Protein AF-A0A939XB80-F1 (afdb_monomer_lite)

pLDDT: mean 90.3, std 9.7, range [56.34, 98.19]

Structure (mmCIF, N/C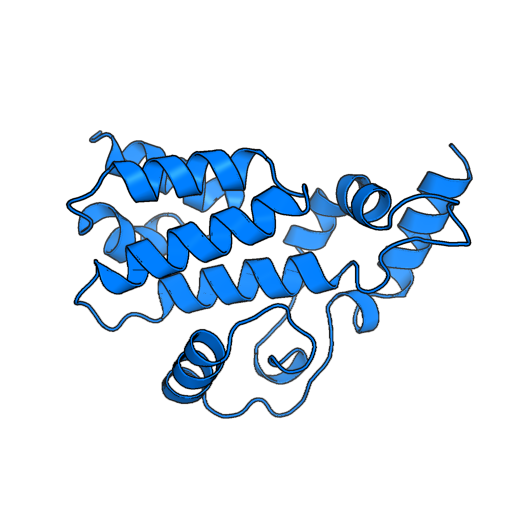A/C/O backbone):
data_AF-A0A939XB80-F1
#
_entry.id   AF-A0A939XB80-F1
#
loop_
_atom_site.group_PDB
_atom_site.id
_atom_site.type_symbol
_atom_site.label_atom_id
_atom_site.label_alt_id
_atom_site.label_comp_id
_atom_site.label_asym_id
_atom_site.label_entity_id
_atom_site.label_seq_id
_atom_site.pdbx_PDB_ins_code
_atom_site.Cartn_x
_atom_site.Cartn_y
_atom_site.Cartn_z
_atom_site.occupancy
_atom_site.B_iso_or_equiv
_atom_site.auth_seq_id
_atom_site.auth_comp_id
_atom_site.auth_asym_id
_atom_site.auth_atom_id
_atom_site.pdbx_PDB_model_num
ATOM 1 N N . MET A 1 1 ? 28.828 7.919 -1.783 1.00 56.34 1 MET A N 1
ATOM 2 C CA . MET A 1 1 ? 27.409 7.574 -2.031 1.00 56.34 1 MET A CA 1
ATOM 3 C C . MET A 1 1 ? 26.843 8.541 -3.059 1.00 56.34 1 MET A C 1
ATOM 5 O O . MET A 1 1 ? 26.936 9.743 -2.843 1.00 56.34 1 MET A O 1
ATOM 9 N N . THR A 1 2 ? 26.287 8.043 -4.164 1.00 66.94 2 THR A N 1
ATOM 10 C CA . THR A 1 2 ? 25.530 8.855 -5.136 1.00 66.94 2 THR A CA 1
ATOM 11 C C . THR A 1 2 ? 24.166 9.259 -4.555 1.00 66.94 2 THR A C 1
ATOM 13 O O . THR A 1 2 ? 23.666 8.605 -3.635 1.00 66.94 2 THR A O 1
ATOM 16 N N . ILE A 1 3 ? 23.527 10.307 -5.090 1.00 65.50 3 ILE A N 1
ATOM 17 C CA . ILE A 1 3 ? 22.166 10.725 -4.685 1.00 65.50 3 ILE A CA 1
ATOM 18 C C . ILE A 1 3 ? 21.183 9.541 -4.748 1.00 65.50 3 ILE A C 1
ATOM 20 O O . ILE A 1 3 ? 20.387 9.346 -3.827 1.00 65.50 3 ILE A O 1
ATOM 24 N N . ASN A 1 4 ? 21.313 8.693 -5.771 1.00 70.56 4 ASN A N 1
ATOM 25 C CA . ASN A 1 4 ? 20.482 7.505 -5.950 1.00 70.56 4 ASN A CA 1
ATOM 26 C C . ASN A 1 4 ? 20.690 6.475 -4.834 1.00 70.56 4 ASN A C 1
ATOM 28 O O . ASN A 1 4 ? 19.706 6.023 -4.259 1.00 70.56 4 ASN A O 1
ATOM 32 N N . SER A 1 5 ? 21.934 6.188 -4.430 1.00 73.25 5 SER A N 1
ATOM 33 C CA . SER A 1 5 ? 22.204 5.253 -3.321 1.00 73.25 5 SER A CA 1
ATOM 34 C C . SER A 1 5 ? 21.619 5.726 -1.979 1.00 73.25 5 SER A C 1
ATOM 36 O O . SER A 1 5 ? 21.034 4.941 -1.230 1.00 73.25 5 SER A O 1
ATOM 38 N N . LYS A 1 6 ? 21.692 7.034 -1.685 1.00 80.88 6 LYS A N 1
ATOM 39 C CA . LYS A 1 6 ? 21.092 7.613 -0.471 1.00 80.88 6 LYS A CA 1
ATOM 40 C C . LYS A 1 6 ? 19.567 7.526 -0.509 1.00 80.88 6 LYS A C 1
ATOM 42 O O . LYS A 1 6 ? 18.949 7.154 0.488 1.00 80.88 6 LYS A O 1
ATOM 47 N N . ASN A 1 7 ? 18.958 7.865 -1.645 1.00 81.81 7 ASN A N 1
ATOM 48 C CA . ASN A 1 7 ? 17.510 7.783 -1.803 1.00 81.81 7 ASN A CA 1
ATOM 49 C C . ASN A 1 7 ? 17.019 6.331 -1.721 1.00 81.81 7 ASN A C 1
ATOM 51 O O . ASN A 1 7 ? 16.047 6.072 -1.019 1.00 81.81 7 ASN A O 1
ATOM 55 N N . ALA A 1 8 ? 17.716 5.388 -2.356 1.00 81.50 8 ALA A N 1
ATOM 56 C CA . ALA A 1 8 ? 17.399 3.964 -2.331 1.00 81.50 8 ALA A CA 1
ATOM 57 C C . ALA A 1 8 ? 17.427 3.389 -0.907 1.00 81.50 8 ALA A C 1
ATOM 59 O O . ALA A 1 8 ? 16.494 2.699 -0.506 1.00 81.50 8 ALA A O 1
ATOM 60 N N . SER A 1 9 ? 18.426 3.758 -0.096 1.00 84.38 9 SER A N 1
ATOM 61 C CA . SER A 1 9 ? 18.491 3.373 1.322 1.00 84.38 9 SER A CA 1
ATOM 62 C C . SER A 1 9 ? 17.289 3.889 2.125 1.00 84.38 9 SER A C 1
ATOM 64 O O . SER A 1 9 ? 16.709 3.165 2.935 1.00 84.38 9 SER A O 1
ATOM 66 N N . GLN A 1 10 ? 16.851 5.125 1.870 1.00 86.94 10 GLN A N 1
ATOM 67 C CA . GLN A 1 10 ? 15.667 5.674 2.534 1.00 86.94 10 GLN A CA 1
ATOM 68 C C . GLN A 1 10 ? 14.368 5.021 2.048 1.00 86.94 10 GLN A C 1
ATOM 70 O O . GLN A 1 10 ? 13.493 4.744 2.863 1.00 86.94 10 GLN A O 1
ATOM 75 N N . ILE A 1 11 ? 14.246 4.743 0.748 1.00 88.75 11 ILE A N 1
ATOM 76 C CA . ILE A 1 11 ? 13.093 4.041 0.168 1.00 88.75 11 ILE A CA 1
ATOM 77 C C . ILE A 1 11 ? 12.972 2.633 0.763 1.00 88.75 11 ILE A C 1
ATOM 79 O O . ILE A 1 11 ? 11.886 2.273 1.215 1.00 88.75 11 ILE A O 1
ATOM 83 N N . ALA A 1 12 ? 14.084 1.894 0.853 1.00 87.31 12 ALA A N 1
ATOM 84 C CA . ALA A 1 12 ? 14.163 0.585 1.506 1.00 87.31 12 ALA A CA 1
ATOM 85 C C . ALA A 1 12 ? 13.615 0.642 2.937 1.00 87.31 12 ALA A C 1
ATOM 87 O O . ALA A 1 12 ? 12.720 -0.115 3.306 1.00 87.31 12 ALA A O 1
ATOM 88 N N . LYS A 1 13 ? 14.059 1.640 3.712 1.00 89.06 13 LYS A N 1
ATOM 89 C CA . LYS A 1 13 ? 13.583 1.872 5.080 1.00 89.06 13 LYS A CA 1
ATOM 90 C C . LYS A 1 13 ? 12.084 2.185 5.157 1.00 89.06 13 LYS A C 1
ATOM 92 O O . LYS A 1 13 ? 11.414 1.726 6.079 1.00 89.06 13 LYS A O 1
ATOM 97 N N . TYR A 1 14 ? 11.547 3.001 4.249 1.00 90.00 14 TYR A N 1
ATOM 98 C CA . TYR A 1 14 ? 10.122 3.353 4.277 1.00 90.00 14 TYR A CA 1
ATOM 99 C C . TYR A 1 14 ? 9.226 2.175 3.906 1.00 90.00 14 TYR A C 1
ATOM 101 O O . TYR A 1 14 ? 8.174 1.995 4.520 1.00 90.00 14 TYR A O 1
ATOM 109 N N . LEU A 1 15 ? 9.653 1.386 2.921 1.00 88.25 15 LEU A N 1
ATOM 110 C CA . LEU A 1 15 ? 8.909 0.235 2.430 1.00 88.25 15 LEU A CA 1
ATOM 111 C C . LEU A 1 15 ? 9.158 -1.036 3.233 1.00 88.25 15 LEU A C 1
ATOM 113 O O . LEU A 1 15 ? 8.462 -2.008 2.979 1.00 88.25 15 LEU A O 1
ATOM 117 N N . ASP A 1 16 ? 10.087 -1.039 4.189 1.00 85.69 16 ASP A N 1
ATOM 118 C CA . ASP A 1 16 ? 10.479 -2.238 4.935 1.00 85.69 16 ASP A CA 1
ATOM 119 C C . ASP A 1 16 ? 10.857 -3.378 3.972 1.00 85.69 16 ASP A C 1
ATOM 121 O O . ASP A 1 16 ? 10.198 -4.415 3.893 1.00 85.69 16 ASP A O 1
ATOM 125 N N . ILE A 1 17 ? 11.833 -3.084 3.109 1.00 83.06 17 ILE A N 1
ATOM 126 C CA . ILE A 1 17 ? 12.418 -3.995 2.117 1.00 83.06 17 ILE A CA 1
ATOM 127 C C . ILE A 1 17 ? 13.935 -3.938 2.296 1.00 83.06 17 ILE A C 1
ATOM 129 O O . ILE A 1 17 ? 14.480 -2.869 2.589 1.00 83.06 17 ILE A O 1
ATOM 133 N N . GLU A 1 18 ? 14.631 -5.059 2.115 1.00 81.44 18 GLU A N 1
ATOM 134 C CA . GLU A 1 18 ? 16.090 -5.070 2.170 1.00 81.44 18 GLU A CA 1
ATOM 135 C C . GLU A 1 18 ? 16.696 -4.204 1.057 1.00 81.44 18 GLU A C 1
ATOM 137 O O . GLU A 1 18 ? 16.288 -4.245 -0.103 1.00 81.44 18 GLU A O 1
ATOM 142 N N . TYR A 1 19 ? 17.711 -3.406 1.395 1.00 75.88 19 TYR A N 1
ATOM 143 C CA . TYR A 1 19 ? 18.361 -2.513 0.429 1.00 75.88 19 TYR A CA 1
ATOM 144 C C . TYR A 1 19 ? 18.943 -3.266 -0.781 1.00 75.88 19 TYR A C 1
ATOM 146 O O . TYR A 1 19 ? 18.892 -2.776 -1.911 1.00 75.88 19 TYR A O 1
ATOM 154 N N . THR A 1 20 ? 19.463 -4.469 -0.551 1.00 76.88 20 THR A N 1
ATOM 155 C CA . THR A 1 20 ? 20.008 -5.384 -1.564 1.00 76.88 20 THR A CA 1
ATOM 156 C C . THR A 1 20 ? 18.979 -5.739 -2.635 1.00 76.88 20 THR A C 1
ATOM 158 O O . THR A 1 20 ? 19.316 -5.735 -3.817 1.00 76.88 20 THR A O 1
ATOM 161 N N . GLU A 1 21 ? 17.712 -5.936 -2.262 1.00 76.06 21 GLU A N 1
ATOM 162 C CA . GLU A 1 21 ? 16.620 -6.185 -3.213 1.00 76.06 21 GLU A CA 1
ATOM 163 C C . GLU A 1 21 ? 16.309 -4.963 -4.084 1.00 76.06 21 GLU A C 1
ATOM 165 O O . GLU A 1 21 ? 15.832 -5.103 -5.206 1.00 76.06 21 GLU A O 1
ATOM 170 N N . LEU A 1 22 ? 16.590 -3.752 -3.594 1.00 75.81 22 LEU A N 1
ATOM 171 C CA . LEU A 1 22 ? 16.272 -2.502 -4.293 1.00 75.81 22 LEU A CA 1
ATOM 172 C C . LEU A 1 22 ? 17.416 -1.967 -5.147 1.00 75.81 22 LEU A C 1
ATOM 174 O O . LEU A 1 22 ? 17.212 -1.114 -6.013 1.00 75.81 22 LEU A O 1
ATOM 178 N N . THR A 1 23 ? 18.616 -2.479 -4.903 1.00 73.00 23 THR A N 1
ATOM 179 C CA . THR A 1 23 ? 19.848 -2.086 -5.584 1.00 73.00 23 THR A CA 1
ATOM 180 C C . THR A 1 23 ? 19.714 -2.192 -7.117 1.00 73.00 23 THR A C 1
ATOM 182 O O . THR A 1 23 ? 19.993 -1.199 -7.794 1.00 73.00 23 THR A O 1
ATOM 185 N N . PRO A 1 24 ? 19.168 -3.288 -7.698 1.00 73.69 24 PRO A N 1
ATOM 186 C CA . PRO A 1 24 ? 19.001 -3.411 -9.149 1.00 73.69 24 PRO A CA 1
ATOM 187 C C . PRO A 1 24 ? 18.049 -2.381 -9.761 1.00 73.69 24 PRO A C 1
ATOM 189 O O . PRO A 1 24 ? 18.176 -2.076 -10.943 1.00 73.69 24 PRO A O 1
ATOM 192 N N . VAL A 1 25 ? 17.098 -1.863 -8.979 1.00 75.94 25 VAL A N 1
ATOM 193 C CA . VAL A 1 25 ? 16.157 -0.838 -9.436 1.00 75.94 25 VAL A CA 1
ATOM 194 C C . VAL A 1 25 ? 16.856 0.511 -9.440 1.00 75.94 25 VAL A C 1
ATOM 196 O O . VAL A 1 25 ? 17.027 1.102 -10.494 1.00 75.94 25 VAL A O 1
ATOM 199 N N . PHE A 1 26 ? 17.322 0.994 -8.289 1.00 74.50 26 PHE A N 1
ATOM 200 C CA . PHE A 1 26 ? 17.705 2.404 -8.151 1.00 74.50 26 PHE A CA 1
ATOM 201 C C . PHE A 1 26 ? 19.122 2.750 -8.611 1.00 74.50 26 PHE A C 1
ATOM 203 O O . PHE A 1 26 ? 19.395 3.921 -8.881 1.00 74.50 26 PHE A O 1
ATOM 210 N N . GLU A 1 27 ? 20.026 1.777 -8.730 1.00 71.75 27 GLU A N 1
ATOM 211 C CA . GLU A 1 27 ? 21.355 2.031 -9.302 1.00 71.75 27 GLU A CA 1
ATOM 212 C C . GLU A 1 27 ? 21.312 2.215 -10.822 1.00 71.75 27 GLU A C 1
ATOM 214 O O . GLU A 1 27 ? 22.207 2.838 -11.389 1.00 71.75 27 GLU A O 1
ATOM 219 N N . ARG A 1 28 ? 20.252 1.723 -11.474 1.00 67.62 28 ARG A N 1
ATOM 220 C CA . ARG A 1 28 ? 20.095 1.743 -12.933 1.00 67.62 28 ARG A CA 1
ATOM 221 C C . ARG A 1 28 ? 19.269 2.919 -13.449 1.00 67.62 28 ARG A C 1
ATOM 223 O O . ARG A 1 28 ? 19.177 3.092 -14.658 1.00 67.62 28 ARG A O 1
ATOM 230 N N . ILE A 1 29 ? 18.677 3.731 -12.566 1.00 66.62 29 ILE A N 1
ATOM 231 C CA . ILE A 1 29 ? 17.797 4.834 -12.976 1.00 66.62 29 ILE A CA 1
ATOM 232 C C . ILE A 1 29 ? 18.643 6.073 -13.298 1.00 66.62 29 ILE A C 1
ATOM 234 O O . ILE A 1 29 ? 19.261 6.644 -12.391 1.00 66.62 29 ILE A O 1
ATOM 238 N N . PRO A 1 30 ? 18.627 6.556 -14.552 1.00 58.06 30 PRO A N 1
ATOM 239 C CA . PRO A 1 30 ? 19.337 7.776 -14.929 1.00 58.06 30 PRO A CA 1
ATOM 240 C C . PRO A 1 30 ? 18.680 9.036 -14.337 1.00 58.06 30 PRO A C 1
ATOM 242 O O . PRO A 1 30 ? 19.337 10.058 -14.156 1.00 58.06 30 PRO A O 1
ATOM 245 N N . ASN A 1 31 ? 17.388 8.964 -13.999 1.00 67.19 31 ASN A N 1
ATOM 246 C CA . ASN A 1 31 ? 16.582 10.078 -13.515 1.00 67.19 31 ASN A CA 1
ATOM 247 C C . ASN A 1 31 ? 16.452 10.122 -11.975 1.00 67.19 31 ASN A C 1
ATOM 249 O O . ASN A 1 31 ? 15.613 9.456 -11.357 1.00 67.19 31 ASN A O 1
ATOM 253 N N . ALA A 1 32 ? 17.252 10.980 -11.339 1.00 73.94 32 ALA A N 1
ATOM 254 C CA . ALA A 1 32 ? 17.185 11.218 -9.897 1.00 73.94 32 ALA A CA 1
ATOM 255 C C . ALA A 1 32 ? 15.867 11.884 -9.436 1.00 73.94 32 ALA A C 1
ATOM 257 O O . ALA A 1 32 ? 15.544 11.818 -8.244 1.00 73.94 32 ALA A O 1
ATOM 258 N N . ASP A 1 33 ? 15.091 12.502 -10.338 1.00 85.31 33 ASP A N 1
ATOM 259 C CA . ASP A 1 33 ? 13.872 13.243 -9.988 1.00 85.31 33 ASP A CA 1
ATOM 260 C C . ASP A 1 33 ? 12.737 12.311 -9.550 1.00 85.31 33 ASP A C 1
ATOM 262 O O . ASP A 1 33 ? 12.218 12.453 -8.442 1.00 85.31 33 ASP A O 1
ATOM 266 N N . ASN A 1 34 ? 12.413 11.274 -10.334 1.00 87.62 34 ASN A N 1
ATOM 267 C CA . ASN A 1 34 ? 11.360 10.317 -9.963 1.00 87.62 34 ASN A CA 1
ATOM 268 C C . ASN A 1 34 ? 11.701 9.553 -8.675 1.00 87.62 34 ASN A C 1
ATOM 270 O O . ASN A 1 34 ? 10.827 9.323 -7.837 1.00 87.62 34 ASN A O 1
ATOM 274 N N . THR A 1 35 ? 12.979 9.221 -8.475 1.00 88.44 35 THR A N 1
ATOM 275 C CA . THR A 1 35 ? 13.471 8.602 -7.236 1.00 88.44 35 THR A CA 1
ATOM 276 C C . THR A 1 35 ? 13.318 9.552 -6.041 1.00 88.44 35 THR A C 1
ATOM 278 O O . THR A 1 35 ? 12.884 9.150 -4.959 1.00 88.44 35 THR A O 1
ATOM 281 N N . THR A 1 36 ? 13.611 10.841 -6.231 1.00 89.69 36 THR A N 1
ATOM 282 C CA . THR A 1 36 ? 13.423 11.873 -5.201 1.00 89.69 36 THR A CA 1
ATOM 283 C C . THR A 1 36 ? 11.942 12.105 -4.900 1.00 89.69 36 THR A C 1
ATOM 285 O O . THR A 1 36 ? 11.566 12.207 -3.728 1.00 89.69 36 THR A O 1
ATOM 288 N N . ARG A 1 37 ? 11.087 12.120 -5.928 1.00 91.81 37 ARG A N 1
ATOM 289 C CA . ARG A 1 37 ? 9.629 12.202 -5.799 1.00 91.81 37 ARG A CA 1
ATOM 290 C C . ARG A 1 37 ? 9.079 11.020 -5.011 1.00 91.81 37 ARG A C 1
ATOM 292 O O . ARG A 1 37 ? 8.315 11.235 -4.073 1.00 91.81 37 ARG A O 1
ATOM 299 N N . LEU A 1 38 ? 9.503 9.797 -5.336 1.00 94.06 38 LEU A N 1
ATOM 300 C CA . LEU A 1 38 ? 9.106 8.597 -4.603 1.00 94.06 38 LEU A CA 1
ATOM 301 C C . LEU A 1 38 ? 9.493 8.705 -3.126 1.00 94.06 38 LEU A C 1
ATOM 303 O O . LEU A 1 38 ? 8.643 8.533 -2.257 1.00 94.06 38 LEU A O 1
ATOM 307 N N . ARG A 1 39 ? 10.750 9.051 -2.835 1.00 93.62 39 ARG A N 1
ATOM 308 C CA . ARG A 1 39 ? 11.242 9.230 -1.463 1.00 93.62 39 ARG A CA 1
ATOM 309 C C . ARG A 1 39 ? 10.425 10.266 -0.684 1.00 93.62 39 ARG A C 1
ATOM 311 O O . ARG A 1 39 ? 10.090 10.032 0.474 1.00 93.62 39 ARG A O 1
ATOM 318 N N . ASN A 1 40 ? 10.123 11.410 -1.299 1.00 94.38 40 ASN A N 1
ATOM 319 C CA . ASN A 1 40 ? 9.322 12.461 -0.672 1.00 94.38 40 ASN A CA 1
ATOM 320 C C . ASN A 1 40 ? 7.892 11.998 -0.382 1.00 94.38 40 ASN A C 1
ATOM 322 O O . ASN A 1 40 ? 7.406 12.239 0.717 1.00 94.38 40 ASN A O 1
ATOM 326 N N . ALA A 1 41 ? 7.252 11.300 -1.323 1.00 96.56 41 ALA A N 1
ATOM 327 C CA . ALA A 1 41 ? 5.922 10.741 -1.110 1.00 96.56 41 ALA A CA 1
ATOM 328 C C . ALA A 1 41 ? 5.931 9.698 0.021 1.00 96.56 41 ALA A C 1
ATOM 330 O O . ALA A 1 41 ? 5.142 9.800 0.955 1.00 96.56 41 ALA A O 1
ATOM 331 N N . LEU A 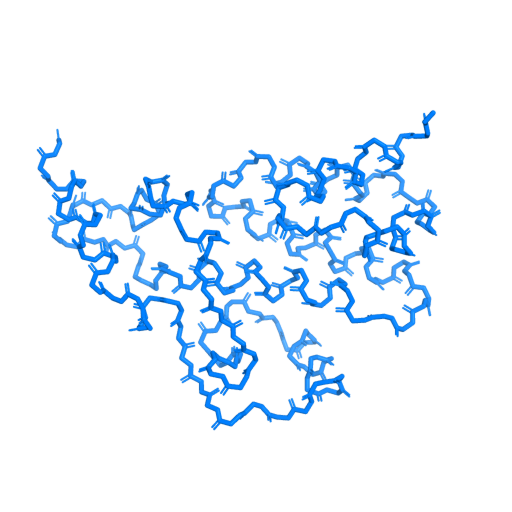1 42 ? 6.891 8.765 0.016 1.00 96.56 42 LEU A N 1
ATOM 332 C CA . LEU A 1 42 ? 7.005 7.721 1.042 1.00 96.56 42 LEU A CA 1
ATOM 333 C C . LEU A 1 42 ? 7.241 8.279 2.451 1.00 96.56 42 LEU A C 1
ATOM 335 O O . LEU A 1 42 ? 6.732 7.723 3.422 1.00 96.56 42 LEU A O 1
ATOM 339 N N . LYS A 1 43 ? 7.975 9.393 2.573 1.00 95.94 43 LYS A N 1
ATOM 340 C CA . LYS A 1 43 ? 8.181 10.086 3.853 1.00 95.94 43 LYS A CA 1
ATOM 341 C C . LYS A 1 43 ? 6.865 10.553 4.486 1.00 95.94 43 LYS A C 1
ATOM 343 O O . LYS A 1 43 ? 6.794 10.643 5.708 1.00 95.94 43 LYS A O 1
ATOM 348 N N . SER A 1 44 ? 5.861 10.847 3.667 1.00 96.69 44 SER A N 1
ATOM 349 C CA . SER A 1 44 ? 4.554 11.347 4.092 1.00 96.69 44 SER A CA 1
ATOM 350 C C . SER A 1 44 ? 3.519 10.237 4.294 1.00 96.69 44 SER A C 1
ATOM 352 O O . SER A 1 44 ? 2.346 10.530 4.515 1.00 96.69 44 SER A O 1
ATOM 354 N N . LEU A 1 45 ? 3.906 8.960 4.203 1.00 96.56 45 LEU A N 1
ATOM 355 C CA . LEU A 1 45 ? 3.002 7.872 4.566 1.00 96.56 45 LEU A CA 1
ATOM 356 C C . LEU A 1 45 ? 2.642 7.948 6.061 1.00 96.56 45 LEU A C 1
ATOM 358 O O . LEU A 1 45 ? 3.521 8.237 6.877 1.00 96.56 45 LEU A O 1
ATOM 362 N N . PRO A 1 46 ? 1.382 7.652 6.431 1.00 95.44 46 PRO A N 1
ATOM 363 C CA . PRO A 1 46 ? 0.344 7.018 5.607 1.00 95.44 46 PRO A CA 1
ATOM 364 C C . PRO A 1 46 ? -0.721 7.975 5.037 1.00 95.44 46 PRO A C 1
ATOM 366 O O . PRO A 1 46 ? -1.878 7.582 4.894 1.00 95.44 46 PRO A O 1
ATOM 369 N N . LEU A 1 47 ? -0.382 9.222 4.694 1.00 94.94 47 LEU A N 1
ATOM 370 C CA . LEU A 1 47 ? -1.372 10.136 4.108 1.00 94.94 47 LEU A CA 1
ATOM 371 C C . LEU A 1 47 ? -1.963 9.576 2.790 1.00 94.94 47 LEU A C 1
ATOM 373 O O . LEU A 1 47 ? -1.218 9.014 1.980 1.00 94.94 47 LEU A O 1
ATOM 377 N N . PRO A 1 48 ? -3.266 9.778 2.499 1.00 94.12 48 PRO A N 1
ATOM 378 C CA . PRO A 1 48 ? -3.901 9.242 1.287 1.00 94.12 48 PRO A CA 1
ATOM 379 C C . PRO A 1 48 ? -3.189 9.658 -0.010 1.00 94.12 48 PRO A C 1
ATOM 381 O O . PRO A 1 48 ? -2.943 8.844 -0.905 1.00 94.12 48 PRO A O 1
ATOM 384 N N . ALA A 1 49 ? -2.808 10.936 -0.098 1.00 95.44 49 ALA A N 1
ATOM 385 C CA . ALA A 1 49 ? -2.086 11.477 -1.245 1.00 95.44 49 ALA A CA 1
ATOM 386 C C . ALA A 1 49 ? -0.701 10.829 -1.407 1.00 95.44 49 ALA A C 1
ATOM 388 O O . ALA A 1 49 ? -0.293 10.541 -2.530 1.00 95.44 49 ALA A O 1
ATOM 389 N N . ALA A 1 50 ? -0.020 10.513 -0.298 1.00 96.69 50 ALA A N 1
ATOM 390 C CA . ALA A 1 50 ? 1.289 9.869 -0.315 1.00 96.69 50 ALA A CA 1
ATOM 391 C C . ALA A 1 50 ? 1.234 8.478 -0.966 1.00 96.69 50 ALA A C 1
ATOM 393 O O . ALA A 1 50 ? 2.066 8.181 -1.819 1.00 96.69 50 ALA A O 1
ATOM 394 N N . PHE A 1 51 ? 0.218 7.658 -0.664 1.00 97.00 51 PHE A N 1
ATOM 395 C CA . PHE A 1 51 ? 0.024 6.368 -1.344 1.00 97.00 51 PHE A CA 1
ATOM 396 C C . PHE A 1 51 ? -0.140 6.528 -2.859 1.00 97.00 51 PHE A C 1
ATOM 398 O O . PHE A 1 51 ? 0.470 5.793 -3.643 1.00 97.00 51 PHE A O 1
ATOM 405 N N . SER A 1 52 ? -0.963 7.491 -3.276 1.00 95.88 52 SER A N 1
ATOM 406 C CA . SER A 1 52 ? -1.226 7.755 -4.693 1.00 95.88 52 SER A CA 1
ATOM 407 C C . SER A 1 52 ? 0.032 8.236 -5.418 1.00 95.88 52 SER A C 1
ATOM 409 O O . SER A 1 52 ? 0.401 7.670 -6.451 1.00 95.88 52 SER A O 1
ATOM 411 N N . ASP A 1 53 ? 0.739 9.213 -4.850 1.00 97.31 53 ASP A N 1
ATOM 412 C CA . ASP A 1 53 ? 1.965 9.764 -5.425 1.00 97.31 53 ASP A CA 1
ATOM 413 C C . ASP A 1 53 ? 3.110 8.751 -5.468 1.00 97.31 53 ASP A C 1
ATOM 415 O O . ASP A 1 53 ? 3.821 8.683 -6.474 1.00 97.31 53 ASP A O 1
ATOM 419 N N . SER A 1 54 ? 3.269 7.919 -4.434 1.00 97.25 54 SER A N 1
ATOM 420 C CA . SER A 1 54 ? 4.267 6.848 -4.431 1.00 97.25 54 SER A CA 1
ATOM 421 C C . SER A 1 54 ? 4.009 5.845 -5.556 1.00 97.25 54 SER A C 1
ATOM 423 O O . SER A 1 54 ? 4.930 5.530 -6.310 1.00 97.25 54 SER A O 1
ATOM 425 N N . LYS A 1 55 ? 2.758 5.398 -5.746 1.00 97.12 55 LYS A N 1
ATOM 426 C CA . LYS A 1 55 ? 2.397 4.501 -6.860 1.00 97.12 55 LYS A CA 1
ATOM 427 C C . LYS A 1 55 ? 2.629 5.162 -8.222 1.00 97.12 55 LYS A C 1
ATOM 429 O O . LYS A 1 55 ? 3.113 4.511 -9.143 1.00 97.12 55 LYS A O 1
ATOM 434 N N . ILE A 1 56 ? 2.327 6.454 -8.373 1.00 95.81 56 ILE A N 1
ATOM 435 C CA . ILE A 1 56 ? 2.598 7.201 -9.614 1.00 95.81 56 ILE A CA 1
ATOM 436 C C . ILE A 1 56 ? 4.103 7.278 -9.899 1.00 95.81 56 ILE A C 1
ATOM 438 O O . ILE A 1 56 ? 4.516 7.016 -11.029 1.00 95.81 56 ILE A O 1
ATOM 442 N N . ALA A 1 57 ? 4.921 7.612 -8.898 1.00 94.56 57 ALA A N 1
ATOM 443 C CA . ALA A 1 57 ? 6.371 7.689 -9.052 1.00 94.56 57 ALA A CA 1
ATOM 444 C C . ALA A 1 57 ? 6.971 6.321 -9.414 1.00 94.56 57 ALA A C 1
ATOM 446 O O . ALA A 1 57 ? 7.761 6.236 -10.350 1.00 94.56 57 ALA A O 1
ATOM 447 N N . LEU A 1 58 ? 6.521 5.242 -8.765 1.00 93.50 58 LEU A N 1
ATOM 448 C CA . LEU A 1 58 ? 6.950 3.875 -9.084 1.00 93.50 58 LEU A CA 1
ATOM 449 C C . LEU A 1 58 ? 6.601 3.464 -10.513 1.00 93.50 58 LEU A C 1
ATOM 451 O O . LEU A 1 58 ? 7.425 2.865 -11.193 1.00 93.50 58 LEU A O 1
ATOM 455 N N . ARG A 1 59 ? 5.417 3.830 -11.015 1.00 93.00 59 ARG A N 1
ATOM 456 C CA . ARG A 1 59 ? 5.051 3.564 -12.415 1.00 93.00 59 ARG A CA 1
ATOM 457 C C . ARG A 1 59 ? 5.954 4.298 -13.402 1.00 93.00 59 ARG A C 1
ATOM 459 O O . ARG A 1 59 ? 6.214 3.765 -14.475 1.00 93.00 59 ARG A O 1
ATOM 466 N N . LYS A 1 60 ? 6.408 5.512 -13.073 1.00 91.94 60 LYS A N 1
ATOM 467 C CA . LYS A 1 60 ? 7.370 6.250 -13.906 1.00 91.94 60 LYS A CA 1
ATOM 468 C C . LYS A 1 60 ? 8.741 5.585 -13.879 1.00 91.94 60 LYS A C 1
ATOM 470 O O . LYS A 1 60 ? 9.268 5.302 -14.943 1.00 91.94 60 LYS A O 1
ATOM 475 N N . ILE A 1 61 ? 9.234 5.243 -12.689 1.00 89.06 61 ILE A N 1
ATOM 476 C CA . ILE A 1 61 ? 10.494 4.509 -12.511 1.00 89.06 61 ILE A CA 1
ATOM 477 C C . ILE A 1 61 ? 10.476 3.203 -13.308 1.00 89.06 61 ILE A C 1
ATOM 479 O O . ILE A 1 61 ? 11.375 2.952 -14.098 1.00 89.06 61 ILE A O 1
ATOM 483 N N . ARG A 1 62 ? 9.402 2.417 -13.190 1.00 88.69 62 ARG A N 1
ATOM 484 C CA . ARG A 1 62 ? 9.247 1.158 -13.925 1.00 88.69 62 ARG A CA 1
ATOM 485 C C . ARG A 1 62 ? 9.247 1.346 -15.446 1.00 88.69 62 ARG A C 1
ATOM 487 O O . ARG A 1 62 ? 9.662 0.448 -16.159 1.00 88.69 62 ARG A O 1
ATOM 494 N N . LYS A 1 63 ? 8.749 2.475 -15.961 1.00 88.00 63 LYS A N 1
ATOM 495 C CA . LYS A 1 63 ? 8.798 2.787 -17.403 1.00 88.00 63 LYS A CA 1
ATOM 496 C C . LYS A 1 63 ? 10.195 3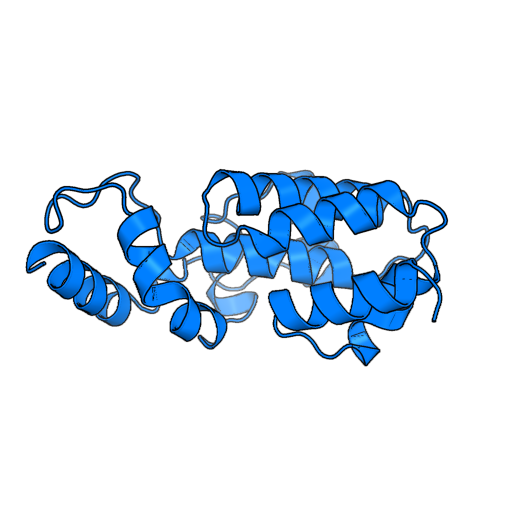.187 -17.876 1.00 88.00 63 LYS A C 1
ATOM 498 O O . LYS A 1 63 ? 10.482 3.027 -19.051 1.00 88.00 63 LYS A O 1
ATOM 503 N N . GLU A 1 64 ? 11.010 3.747 -16.986 1.00 85.00 64 GLU A N 1
ATOM 504 C CA . GLU A 1 64 ? 12.403 4.128 -17.252 1.00 85.00 64 GLU A CA 1
ATOM 505 C C . GLU A 1 64 ? 13.366 2.941 -17.095 1.00 85.00 64 GLU A C 1
ATOM 507 O O . GLU A 1 64 ? 14.523 3.029 -17.496 1.00 85.00 64 GLU A O 1
ATOM 512 N N . ASN A 1 65 ? 12.903 1.844 -16.493 1.00 79.50 65 ASN A N 1
ATOM 513 C CA . ASN A 1 65 ? 13.689 0.646 -16.264 1.00 79.50 65 ASN A CA 1
ATOM 514 C C . ASN A 1 65 ? 13.399 -0.386 -17.365 1.00 79.50 65 ASN A C 1
ATOM 516 O O . ASN A 1 65 ? 12.357 -1.038 -17.360 1.00 79.50 65 ASN A O 1
ATOM 520 N N . ASP A 1 66 ? 14.335 -0.551 -18.302 1.00 67.06 66 ASP A N 1
ATOM 521 C CA . ASP A 1 66 ? 14.226 -1.535 -19.393 1.00 67.06 66 ASP A CA 1
ATOM 522 C C . ASP A 1 66 ? 14.339 -2.987 -18.897 1.00 67.06 66 ASP A C 1
ATOM 524 O O . ASP A 1 66 ? 14.008 -3.937 -19.611 1.00 67.06 66 ASP A O 1
ATOM 528 N N . SER A 1 67 ? 14.805 -3.183 -17.658 1.00 65.75 67 SER A N 1
ATOM 529 C CA . SER A 1 67 ? 14.903 -4.510 -17.063 1.00 65.75 67 SER A CA 1
ATOM 530 C C . SER A 1 67 ? 13.539 -4.979 -16.552 1.00 65.75 67 SER A C 1
ATOM 532 O O . SER A 1 67 ? 12.918 -4.349 -15.699 1.00 65.75 67 SER A O 1
ATOM 534 N N . GLN A 1 68 ? 13.068 -6.114 -17.078 1.00 62.75 68 GLN A N 1
ATOM 535 C CA . GLN A 1 68 ? 11.820 -6.764 -16.668 1.00 62.75 68 GLN A CA 1
ATOM 536 C C . GLN A 1 68 ? 11.942 -7.378 -15.263 1.00 62.75 68 GLN A C 1
ATOM 538 O O . GLN A 1 68 ? 11.949 -8.596 -15.105 1.00 62.75 68 GLN A O 1
ATOM 543 N N . THR A 1 69 ? 12.050 -6.546 -14.228 1.00 74.94 69 THR A N 1
ATOM 544 C CA . THR A 1 69 ? 11.925 -6.996 -12.837 1.00 74.94 69 THR A CA 1
ATOM 545 C C . THR A 1 69 ? 10.516 -6.728 -12.316 1.00 74.94 69 THR A C 1
ATOM 547 O O . THR A 1 69 ? 9.813 -5.831 -12.788 1.00 74.94 69 THR A O 1
ATOM 550 N N . ASP A 1 70 ? 10.081 -7.521 -11.341 1.00 88.75 70 ASP A N 1
ATOM 551 C CA . ASP A 1 70 ? 8.794 -7.339 -10.672 1.00 88.75 70 ASP A CA 1
ATOM 552 C C . ASP A 1 70 ? 8.910 -6.505 -9.386 1.00 88.75 70 ASP A C 1
ATOM 554 O O . ASP A 1 70 ? 7.929 -6.358 -8.660 1.00 88.75 70 ASP A O 1
ATOM 558 N N . ILE A 1 71 ? 10.086 -5.938 -9.093 1.00 89.06 71 ILE A N 1
ATOM 559 C CA . ILE A 1 71 ? 10.368 -5.248 -7.829 1.00 89.06 71 ILE A CA 1
ATOM 560 C C . ILE A 1 71 ? 9.484 -4.006 -7.685 1.00 89.06 71 ILE A C 1
ATOM 562 O O . ILE A 1 71 ? 8.809 -3.839 -6.670 1.00 89.06 71 ILE A O 1
ATOM 566 N N . GLU A 1 72 ? 9.400 -3.155 -8.708 1.00 91.12 72 GLU A N 1
ATOM 567 C CA . GLU A 1 72 ? 8.518 -1.987 -8.681 1.00 91.12 72 GLU A CA 1
ATOM 568 C C . GLU A 1 72 ? 7.043 -2.401 -8.580 1.00 91.12 72 GLU A C 1
ATOM 570 O O . GLU A 1 72 ? 6.264 -1.727 -7.904 1.00 91.12 72 GLU A O 1
ATOM 575 N N . LEU A 1 73 ? 6.651 -3.528 -9.194 1.00 93.56 73 LEU A N 1
ATOM 576 C CA . LEU A 1 73 ? 5.296 -4.078 -9.055 1.00 93.56 73 LEU A CA 1
ATOM 577 C C . LEU A 1 73 ? 5.034 -4.539 -7.621 1.00 93.56 73 LEU A C 1
ATOM 579 O O . LEU A 1 73 ? 3.986 -4.203 -7.073 1.00 93.56 73 LEU A O 1
ATOM 583 N N . LYS A 1 74 ? 5.984 -5.229 -6.980 1.00 94.69 74 LYS A N 1
ATOM 584 C CA . LYS A 1 74 ? 5.907 -5.619 -5.563 1.00 94.69 74 LYS A CA 1
ATOM 585 C C . LYS A 1 74 ? 5.743 -4.399 -4.661 1.00 94.69 74 LYS A C 1
ATOM 587 O O . LYS A 1 74 ? 4.924 -4.429 -3.747 1.00 94.69 74 LYS A O 1
ATOM 592 N N . MET A 1 75 ? 6.449 -3.301 -4.938 1.00 95.06 75 MET A N 1
ATOM 593 C CA . MET A 1 75 ? 6.289 -2.050 -4.187 1.00 95.06 75 MET A CA 1
ATOM 594 C C . MET A 1 75 ? 4.920 -1.400 -4.405 1.00 95.06 75 MET A C 1
ATOM 596 O O . MET A 1 75 ? 4.277 -0.987 -3.441 1.00 95.06 75 MET A O 1
ATOM 600 N N . ILE A 1 76 ? 4.459 -1.313 -5.660 1.00 96.81 76 ILE A N 1
ATOM 601 C CA . ILE A 1 76 ? 3.124 -0.792 -5.995 1.00 96.81 76 ILE A CA 1
ATOM 602 C C . ILE A 1 76 ? 2.050 -1.625 -5.286 1.00 96.81 76 ILE A C 1
ATOM 604 O O . ILE A 1 76 ? 1.125 -1.065 -4.696 1.00 96.81 76 ILE A O 1
ATOM 608 N N . TYR A 1 77 ? 2.203 -2.950 -5.307 1.00 97.75 77 TYR A N 1
ATOM 609 C CA . TYR A 1 77 ? 1.317 -3.889 -4.637 1.00 97.75 77 TYR A CA 1
ATOM 610 C C . TYR A 1 77 ? 1.316 -3.682 -3.123 1.00 97.75 77 TYR A C 1
ATOM 612 O O . TYR A 1 77 ? 0.259 -3.447 -2.551 1.00 97.75 77 TYR A O 1
ATOM 620 N N . LYS A 1 78 ? 2.493 -3.660 -2.483 1.00 97.56 78 LYS A N 1
ATO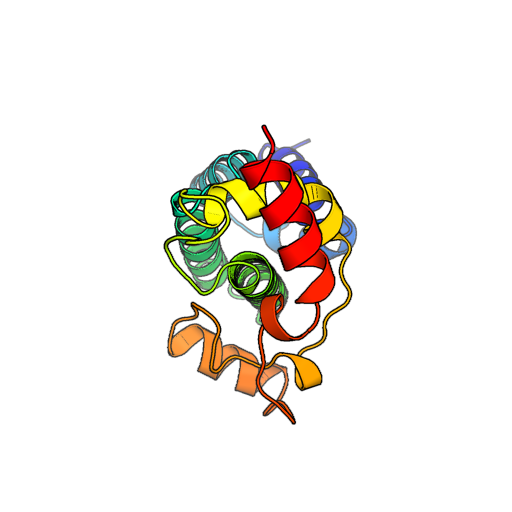M 621 C CA . LYS A 1 78 ? 2.674 -3.401 -1.043 1.00 97.56 78 LYS A CA 1
ATOM 622 C C . LYS A 1 78 ? 1.955 -2.130 -0.594 1.00 97.56 78 LYS A C 1
ATOM 624 O O . LYS A 1 78 ? 1.188 -2.164 0.364 1.00 97.56 78 LYS A O 1
ATOM 629 N N . LEU A 1 79 ? 2.123 -1.031 -1.332 1.00 97.88 79 LEU A N 1
ATOM 630 C CA . LEU A 1 79 ? 1.425 0.229 -1.058 1.00 97.88 79 LEU A CA 1
ATOM 631 C C . LEU A 1 79 ? -0.098 0.089 -1.168 1.00 97.88 79 LEU A C 1
ATOM 633 O O . LEU A 1 79 ? -0.818 0.624 -0.331 1.00 97.88 79 LEU A O 1
ATOM 637 N N . ALA A 1 80 ? -0.596 -0.618 -2.183 1.00 97.75 80 ALA A N 1
ATOM 638 C CA . ALA A 1 80 ? -2.029 -0.831 -2.361 1.00 97.75 80 ALA A CA 1
ATOM 639 C C . ALA A 1 80 ? -2.624 -1.756 -1.284 1.00 97.75 80 ALA A C 1
ATOM 641 O O . ALA A 1 80 ? -3.734 -1.505 -0.819 1.00 97.75 80 ALA A O 1
ATOM 642 N N . VAL A 1 81 ? -1.880 -2.776 -0.846 1.00 98.00 81 VAL A N 1
ATOM 643 C CA . VAL A 1 81 ? -2.272 -3.660 0.259 1.00 98.00 81 VAL A CA 1
ATOM 644 C C . VAL A 1 81 ? -2.341 -2.882 1.571 1.00 98.00 81 VAL A C 1
ATOM 646 O O . VAL A 1 81 ? -3.358 -2.952 2.255 1.00 98.00 81 VAL A O 1
ATOM 649 N N . TRP A 1 82 ? -1.325 -2.086 1.908 1.00 97.75 82 TRP A N 1
ATOM 650 C CA . TRP A 1 82 ? -1.360 -1.239 3.105 1.00 97.75 82 TRP A CA 1
ATOM 651 C C . TRP A 1 82 ? -2.506 -0.227 3.078 1.00 97.75 82 TRP A C 1
ATOM 653 O O . TRP A 1 82 ? -3.201 -0.070 4.079 1.00 97.75 82 TRP A O 1
ATOM 663 N N . GLU A 1 83 ? -2.748 0.419 1.933 1.00 97.00 83 GLU A N 1
ATOM 664 C CA . GLU A 1 83 ? -3.879 1.340 1.766 1.00 97.00 83 GLU A CA 1
ATOM 665 C C . GLU A 1 83 ? -5.228 0.627 1.973 1.00 97.00 83 GLU A C 1
ATOM 667 O O . GLU A 1 83 ? -6.154 1.209 2.533 1.00 97.00 83 GLU A O 1
ATOM 672 N N . SER A 1 84 ? -5.333 -0.654 1.598 1.00 97.12 84 SER A N 1
ATOM 673 C CA . SER A 1 84 ? -6.554 -1.457 1.772 1.00 97.12 84 SER A CA 1
ATOM 674 C C . SER A 1 84 ? -6.904 -1.789 3.226 1.00 97.12 84 SER A C 1
ATOM 676 O O . SER A 1 84 ? -7.941 -2.399 3.468 1.00 97.12 84 SER A O 1
ATOM 678 N N . PHE A 1 85 ? -6.083 -1.386 4.205 1.00 96.81 85 PHE A N 1
ATOM 679 C CA . PHE A 1 85 ? -6.473 -1.398 5.619 1.00 96.81 85 PHE A CA 1
ATOM 680 C C . PHE A 1 85 ? -7.605 -0.393 5.919 1.00 96.81 85 PHE A C 1
ATOM 682 O O . PHE A 1 85 ? -8.341 -0.563 6.891 1.00 96.81 85 PHE A O 1
ATOM 689 N N . CYS A 1 86 ? -7.784 0.617 5.057 1.00 91.00 86 CYS A N 1
ATOM 690 C CA . CYS A 1 86 ? -8.862 1.604 5.116 1.00 91.00 86 CYS A CA 1
ATOM 691 C C . CYS A 1 86 ? -9.727 1.545 3.854 1.00 91.00 86 CYS A C 1
ATOM 693 O O . CYS A 1 86 ? -9.449 2.232 2.870 1.00 91.00 86 CYS A O 1
ATOM 695 N N . ILE A 1 87 ? -10.784 0.731 3.886 1.00 76.38 87 ILE A N 1
ATOM 696 C CA . ILE A 1 87 ? -11.747 0.640 2.776 1.00 76.38 87 ILE A CA 1
ATOM 697 C C . ILE A 1 87 ? -12.763 1.782 2.845 1.00 76.38 87 ILE A C 1
ATOM 699 O O . ILE A 1 87 ? -13.045 2.421 1.832 1.00 76.38 87 ILE A O 1
ATOM 703 N N . GLU A 1 88 ? -13.296 2.057 4.034 1.00 77.88 88 GLU A N 1
ATOM 704 C CA . GLU A 1 88 ? -14.309 3.093 4.222 1.00 77.88 88 GLU A CA 1
ATOM 705 C C . GLU A 1 88 ? -13.653 4.472 4.345 1.00 77.88 88 GLU A C 1
ATOM 707 O O . GLU A 1 88 ? -12.648 4.607 5.045 1.00 77.88 88 GLU A O 1
ATOM 712 N N . PRO A 1 89 ? -14.180 5.519 3.688 1.00 84.44 89 PRO A N 1
ATOM 713 C CA . PRO A 1 89 ? -13.600 6.856 3.773 1.00 84.44 89 PRO A CA 1
ATOM 714 C C . PRO A 1 89 ? -13.747 7.476 5.170 1.00 84.44 89 PRO A C 1
ATOM 716 O O . PRO A 1 89 ? -12.892 8.265 5.572 1.00 84.44 89 PRO A O 1
ATOM 719 N N . TYR A 1 90 ? -14.786 7.098 5.915 1.00 92.06 90 TYR A N 1
ATOM 720 C CA . TYR A 1 90 ? -15.128 7.632 7.228 1.00 92.06 90 TYR A CA 1
ATOM 721 C C . TYR A 1 90 ? -15.548 6.490 8.153 1.00 92.06 90 TYR A C 1
ATOM 723 O O . TYR A 1 90 ? -16.273 5.603 7.718 1.00 92.06 90 TYR A O 1
ATOM 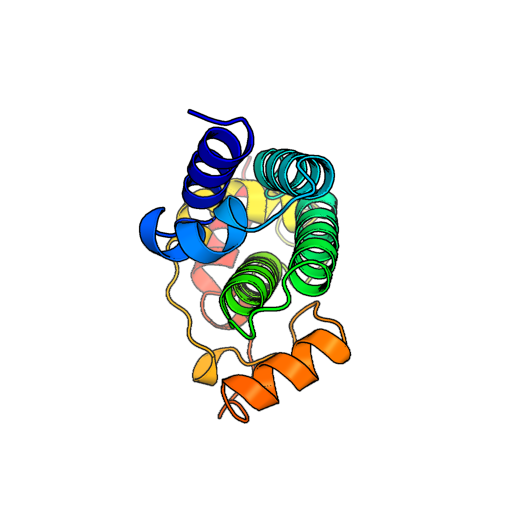731 N N . SER A 1 91 ? -15.077 6.512 9.398 1.00 92.81 91 SER A N 1
ATOM 732 C CA . SER A 1 91 ? -15.485 5.574 10.442 1.00 92.81 91 SER A CA 1
ATOM 733 C C . SER A 1 91 ? -16.594 6.207 11.272 1.00 92.81 91 SER A C 1
ATOM 735 O O . SER A 1 91 ? -16.382 7.239 11.912 1.00 92.81 91 SER A O 1
ATOM 737 N N . GLU A 1 9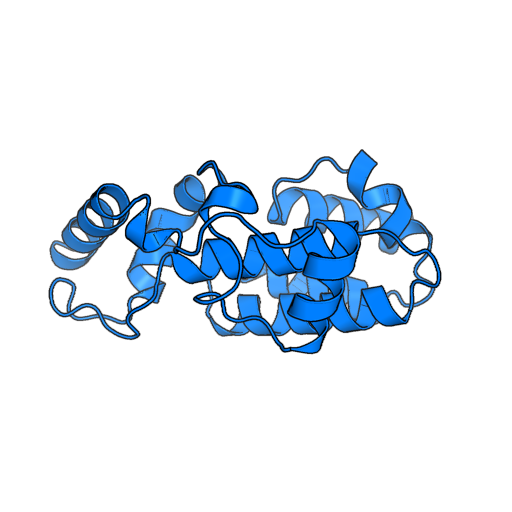2 ? -17.756 5.560 11.306 1.00 92.25 92 GLU A N 1
ATOM 738 C CA . GLU A 1 92 ? -18.875 5.983 12.155 1.00 92.25 92 GLU A CA 1
ATOM 739 C C . GLU A 1 92 ? -18.564 5.796 13.644 1.00 92.25 92 GLU A C 1
ATOM 741 O O . GLU A 1 92 ? -18.952 6.611 14.474 1.00 92.25 92 GLU A O 1
ATOM 746 N N . THR A 1 93 ? -17.808 4.761 14.013 1.00 93.06 93 THR A N 1
ATOM 747 C CA . THR A 1 93 ? -17.434 4.531 15.416 1.00 93.06 93 THR A CA 1
ATOM 748 C C . THR A 1 93 ? -16.490 5.618 15.929 1.00 93.06 93 THR A C 1
ATOM 750 O O . THR A 1 93 ? -16.658 6.107 17.042 1.00 93.06 93 THR A O 1
ATOM 753 N N . ALA A 1 94 ? -15.485 5.993 15.131 1.00 93.62 94 ALA A N 1
ATOM 754 C CA . ALA A 1 94 ? -14.471 6.971 15.518 1.00 93.62 94 ALA A CA 1
ATOM 755 C C . ALA A 1 94 ? -14.808 8.411 15.100 1.00 93.62 94 ALA A C 1
ATOM 757 O O . ALA A 1 94 ? -14.020 9.310 15.387 1.00 93.62 94 ALA A O 1
ATOM 758 N N . GLN A 1 95 ? -15.928 8.623 14.398 1.00 95.12 95 GLN A N 1
ATOM 759 C CA . GLN A 1 95 ? -16.388 9.924 13.897 1.00 95.12 95 GLN A CA 1
ATOM 760 C C . GLN A 1 95 ? -15.277 10.716 13.177 1.00 95.12 95 GLN A C 1
ATOM 762 O O . GLN A 1 95 ? -15.139 11.936 13.313 1.00 95.12 95 GLN A O 1
ATOM 767 N N . CYS A 1 96 ? -14.457 10.024 12.381 1.00 93.50 96 CYS A N 1
ATOM 768 C CA . CYS A 1 96 ? -13.353 10.635 11.645 1.00 93.50 96 CYS A CA 1
ATOM 769 C C . CYS A 1 96 ? -13.026 9.875 10.349 1.00 93.50 96 CYS A C 1
ATOM 771 O O . CYS A 1 96 ? -13.445 8.728 10.171 1.00 93.50 96 CYS A O 1
ATOM 773 N N . PRO A 1 97 ? -12.252 10.478 9.426 1.00 94.12 97 PRO A N 1
ATOM 774 C CA . PRO A 1 97 ? -11.746 9.762 8.263 1.00 94.12 97 PRO A CA 1
ATOM 775 C C . PRO A 1 97 ? -10.943 8.520 8.669 1.00 94.12 97 PRO A C 1
ATOM 777 O O . PRO A 1 97 ? -10.058 8.605 9.520 1.00 94.12 97 PRO A O 1
ATOM 780 N N . SER A 1 98 ? -11.166 7.379 8.009 1.00 92.75 98 SER A N 1
ATOM 781 C CA . SER A 1 98 ? -10.485 6.119 8.366 1.00 92.75 98 SER A CA 1
ATOM 782 C C . SER A 1 98 ? -8.964 6.190 8.275 1.00 92.75 98 SER A C 1
ATOM 784 O O . SER A 1 98 ? -8.263 5.433 8.943 1.00 92.75 98 SER A O 1
ATOM 786 N N . PHE A 1 99 ? -8.423 7.111 7.478 1.00 94.50 99 PHE A N 1
ATOM 787 C CA . PHE A 1 99 ? -6.980 7.331 7.415 1.00 94.50 99 PHE A CA 1
ATOM 788 C C . PHE A 1 99 ? -6.382 7.802 8.746 1.00 94.50 99 PHE A C 1
ATOM 790 O O . PHE A 1 99 ? -5.216 7.513 8.999 1.00 94.50 99 PHE A O 1
ATOM 797 N N . ASN A 1 100 ? -7.166 8.425 9.629 1.00 94.62 100 ASN A N 1
ATOM 798 C CA . ASN A 1 100 ? -6.726 8.759 10.984 1.00 94.62 100 ASN A CA 1
ATOM 799 C C . ASN A 1 100 ? -6.476 7.484 11.812 1.00 94.62 100 ASN A C 1
ATOM 801 O O . ASN A 1 100 ? -5.549 7.426 12.620 1.00 94.62 100 ASN A O 1
ATOM 805 N N . ILE A 1 101 ? -7.267 6.432 11.580 1.00 95.81 101 ILE A N 1
ATOM 806 C CA . ILE A 1 101 ? -7.084 5.114 12.203 1.00 95.81 101 ILE A CA 1
ATOM 807 C C . ILE A 1 101 ? -5.810 4.464 11.657 1.00 95.81 101 ILE A C 1
ATOM 809 O O . ILE A 1 101 ? -4.976 3.996 12.436 1.00 95.81 101 ILE A O 1
ATOM 813 N N . LEU A 1 102 ? -5.607 4.498 10.333 1.00 96.06 102 LEU A N 1
ATOM 814 C CA . LEU A 1 102 ? -4.368 4.011 9.720 1.00 96.06 102 LEU A CA 1
ATOM 815 C C . LEU A 1 102 ? -3.148 4.755 10.241 1.00 96.06 102 LEU A C 1
ATOM 817 O O . LEU A 1 102 ? -2.152 4.107 10.522 1.00 96.06 102 LEU A O 1
ATOM 821 N N . GLU A 1 103 ? -3.213 6.072 10.425 1.00 95.62 103 GLU A N 1
ATOM 822 C CA . GLU A 1 103 ? -2.109 6.861 10.975 1.00 95.62 103 GLU A CA 1
ATOM 823 C C . GLU A 1 103 ? -1.631 6.322 12.328 1.00 95.62 103 GLU A C 1
ATOM 825 O O . GLU A 1 103 ? -0.429 6.146 12.539 1.00 95.62 103 GLU A O 1
ATOM 830 N N . LYS A 1 104 ? -2.564 5.959 13.216 1.00 95.69 104 LYS A N 1
ATOM 831 C CA . LYS A 1 104 ? -2.239 5.337 14.508 1.00 95.69 104 LYS A CA 1
ATOM 832 C C . LYS A 1 104 ? -1.756 3.891 14.363 1.00 95.69 104 LYS A C 1
ATOM 834 O O . LYS A 1 104 ? -0.876 3.467 15.114 1.00 95.69 104 LYS A O 1
ATOM 839 N N . ALA A 1 105 ? -2.317 3.141 13.417 1.00 96.62 105 ALA A N 1
ATOM 840 C CA . ALA A 1 105 ? -2.023 1.724 13.205 1.00 96.62 105 ALA A CA 1
ATOM 841 C C . ALA A 1 105 ? -0.784 1.463 12.334 1.00 96.62 105 ALA A C 1
ATOM 843 O O . ALA A 1 105 ? -0.296 0.335 12.276 1.00 96.62 105 ALA A O 1
ATOM 844 N N . PHE A 1 106 ? -0.250 2.477 11.645 1.00 96.25 106 PHE A N 1
ATOM 845 C CA . PHE A 1 106 ? 0.601 2.252 10.476 1.00 96.25 106 PHE A CA 1
ATOM 846 C C . PHE A 1 106 ? 1.873 1.467 10.780 1.00 96.25 106 PHE A C 1
ATOM 848 O O . PHE A 1 106 ? 2.304 0.641 9.979 1.00 96.25 106 PHE A O 1
ATOM 855 N N . LYS A 1 107 ? 2.468 1.686 11.958 1.00 95.44 107 LYS A N 1
ATOM 856 C CA . LYS A 1 107 ? 3.651 0.934 12.388 1.00 95.44 107 LYS A CA 1
ATOM 857 C C . LYS A 1 107 ? 3.385 -0.575 12.417 1.00 95.44 107 LYS A C 1
ATOM 859 O O . LYS A 1 107 ? 4.241 -1.328 11.973 1.00 95.44 107 LYS A O 1
ATOM 864 N N . GLU A 1 108 ? 2.222 -0.987 12.910 1.00 96.44 108 GLU A N 1
ATOM 865 C CA . GLU A 1 108 ? 1.817 -2.390 12.996 1.00 96.44 108 GLU A CA 1
ATOM 866 C C . GLU A 1 108 ? 1.346 -2.913 11.635 1.00 96.44 108 GLU A C 1
ATOM 868 O O . GLU A 1 108 ? 1.759 -3.994 11.220 1.00 96.44 108 GLU A O 1
ATOM 873 N N . VAL A 1 109 ? 0.609 -2.099 10.870 1.00 96.62 109 VAL A N 1
ATOM 874 C CA . VAL A 1 109 ? 0.170 -2.430 9.501 1.00 96.62 109 VAL A CA 1
ATOM 875 C C . VAL A 1 109 ? 1.341 -2.825 8.601 1.00 96.62 109 VAL A C 1
ATOM 877 O O . VAL A 1 109 ? 1.239 -3.793 7.849 1.00 96.62 109 VAL A O 1
ATOM 880 N N . LYS A 1 110 ? 2.480 -2.130 8.706 1.00 95.62 110 LYS A N 1
ATOM 881 C CA . LYS A 1 110 ? 3.680 -2.458 7.921 1.00 95.62 110 LYS A CA 1
ATOM 882 C C . LYS A 1 110 ? 4.250 -3.850 8.205 1.00 95.62 110 LYS A C 1
ATOM 884 O O . LYS A 1 110 ? 4.922 -4.392 7.336 1.00 95.62 110 LYS A O 1
ATOM 889 N N . THR A 1 111 ? 3.971 -4.410 9.382 1.00 95.19 111 THR A N 1
ATOM 890 C CA . THR A 1 111 ? 4.464 -5.727 9.818 1.00 95.19 111 THR A CA 1
ATOM 891 C C . THR A 1 111 ? 3.483 -6.869 9.552 1.00 95.19 111 THR A C 1
ATOM 893 O O . THR A 1 111 ? 3.824 -8.031 9.765 1.00 95.19 111 THR A O 1
ATOM 896 N N . LEU A 1 112 ? 2.266 -6.563 9.090 1.00 96.06 112 LEU A N 1
ATOM 897 C CA . LEU A 1 112 ? 1.253 -7.577 8.812 1.00 96.06 112 LEU A CA 1
ATOM 898 C C . LEU A 1 112 ? 1.666 -8.441 7.622 1.00 96.06 112 LEU A C 1
ATOM 900 O O . LEU A 1 112 ? 2.091 -7.935 6.583 1.00 96.06 112 LEU A O 1
ATOM 904 N N . SER A 1 113 ? 1.492 -9.754 7.760 1.00 95.69 113 SER A N 1
ATOM 905 C CA . SER A 1 113 ? 1.807 -10.696 6.696 1.00 95.69 113 SER A CA 1
ATOM 906 C C . SER A 1 113 ? 0.708 -10.732 5.637 1.00 95.69 113 SER A C 1
ATOM 908 O O . SER A 1 113 ? -0.493 -10.816 5.908 1.00 95.69 113 SER A O 1
ATOM 910 N N . TYR A 1 114 ? 1.108 -10.720 4.376 1.00 95.75 114 TYR A N 1
ATOM 911 C CA . TYR A 1 114 ? 0.200 -10.877 3.252 1.00 95.75 114 TYR A CA 1
ATOM 912 C C . TYR A 1 114 ? 0.940 -11.516 2.086 1.00 95.75 114 TYR A C 1
ATOM 914 O O . TYR A 1 114 ? 2.165 -11.457 1.995 1.00 95.75 114 TYR A O 1
ATOM 922 N N . ASP A 1 115 ? 0.176 -12.122 1.192 1.00 95.88 115 ASP A N 1
ATOM 923 C CA . ASP A 1 115 ? 0.686 -12.747 -0.015 1.00 95.88 115 ASP A CA 1
ATOM 924 C C . ASP A 1 115 ? -0.305 -12.525 -1.160 1.00 95.88 115 ASP A C 1
ATOM 926 O O . ASP A 1 115 ? -1.487 -12.235 -0.943 1.00 95.88 115 ASP A O 1
ATOM 930 N N . TRP A 1 116 ? 0.197 -12.654 -2.387 1.00 97.19 116 TRP A N 1
ATOM 931 C CA . TRP A 1 116 ? -0.590 -12.453 -3.601 1.00 97.19 116 TRP A CA 1
ATOM 932 C C . TRP A 1 116 ? -1.824 -13.358 -3.659 1.00 97.19 116 TRP A C 1
ATOM 934 O O . TRP A 1 116 ? -2.896 -12.898 -4.039 1.00 97.19 116 TRP A O 1
ATOM 944 N N . ASN A 1 117 ? -1.705 -14.619 -3.236 1.00 97.50 117 ASN A N 1
ATOM 945 C CA . ASN A 1 117 ? -2.779 -15.599 -3.356 1.00 97.50 117 ASN A CA 1
ATOM 946 C C . ASN A 1 117 ? -3.907 -15.386 -2.343 1.00 97.50 117 ASN A C 1
ATOM 948 O O . ASN A 1 117 ? -5.024 -15.829 -2.619 1.00 97.50 117 ASN A O 1
ATOM 952 N N . SER A 1 118 ? -3.641 -14.725 -1.209 1.00 95.62 118 SER A N 1
ATOM 953 C CA . SER A 1 118 ? -4.654 -14.411 -0.196 1.00 95.62 118 SER A CA 1
ATOM 954 C C . SER A 1 118 ? -5.337 -13.057 -0.399 1.00 95.62 118 SER A C 1
ATOM 956 O O . SER A 1 118 ? -6.552 -12.971 -0.220 1.00 95.62 118 SER A O 1
ATOM 958 N N . ILE A 1 119 ? -4.594 -12.012 -0.780 1.00 97.81 119 ILE A N 1
ATOM 959 C CA . ILE A 1 119 ? -5.154 -10.663 -0.960 1.00 97.81 119 ILE A CA 1
ATOM 960 C C . ILE A 1 119 ? -5.590 -10.411 -2.410 1.00 97.81 119 ILE A C 1
ATOM 962 O O . ILE A 1 119 ? -6.629 -9.794 -2.646 1.00 97.81 119 ILE A O 1
ATOM 966 N N . GLY A 1 120 ? -4.828 -10.886 -3.398 1.00 98.00 120 GLY A N 1
ATOM 967 C CA . GLY A 1 120 ? -5.073 -10.620 -4.816 1.00 98.00 120 GLY A CA 1
ATOM 968 C C . GLY A 1 120 ? -5.115 -9.121 -5.134 1.00 98.00 120 GLY A C 1
ATOM 969 O O . GLY A 1 120 ? -4.477 -8.331 -4.445 1.00 98.00 120 GLY A O 1
ATOM 970 N N . TYR A 1 121 ? -5.844 -8.711 -6.177 1.00 97.94 121 TYR A N 1
ATOM 971 C CA . TYR A 1 121 ? -5.851 -7.315 -6.652 1.00 97.94 121 TYR A CA 1
ATOM 972 C C . TYR A 1 121 ? -7.233 -6.654 -6.729 1.00 97.94 121 TYR A C 1
ATOM 974 O O . TYR A 1 121 ? -7.311 -5.432 -6.841 1.00 97.94 121 TYR A O 1
ATOM 982 N N . LYS A 1 122 ? -8.323 -7.431 -6.699 1.00 97.12 122 LYS A N 1
ATOM 983 C CA . LYS A 1 122 ? -9.669 -6.970 -7.084 1.00 97.12 122 LYS A CA 1
ATOM 984 C C . LYS A 1 122 ? -10.205 -5.811 -6.238 1.00 97.12 122 LYS A C 1
ATOM 986 O O . LYS A 1 122 ? -10.907 -4.956 -6.765 1.00 97.12 122 LYS A O 1
ATOM 991 N N . TYR A 1 123 ? -9.855 -5.779 -4.954 1.00 96.56 123 TYR A N 1
ATOM 992 C CA . TYR A 1 123 ? -10.289 -4.750 -4.000 1.00 96.56 123 TYR A CA 1
ATOM 993 C C . TYR A 1 123 ? -9.200 -3.715 -3.696 1.00 96.56 123 TYR A C 1
ATOM 995 O O . TYR A 1 123 ? -9.351 -2.882 -2.804 1.00 96.56 123 TYR A O 1
ATOM 1003 N N . LEU A 1 124 ? -8.083 -3.761 -4.425 1.00 96.88 124 LEU A N 1
ATOM 1004 C CA . LEU A 1 124 ? -6.966 -2.851 -4.229 1.00 96.88 124 LEU A CA 1
ATOM 1005 C C . LEU A 1 124 ? -7.052 -1.672 -5.197 1.00 96.88 124 LEU A C 1
ATOM 1007 O O . LEU A 1 124 ? -7.456 -1.805 -6.351 1.00 96.88 124 LEU A O 1
ATOM 1011 N N . LYS A 1 125 ? -6.576 -0.506 -4.753 1.00 95.31 125 LYS A N 1
ATOM 1012 C CA . LYS A 1 125 ? -6.454 0.698 -5.589 1.00 95.31 125 LYS A CA 1
ATOM 1013 C C . LYS A 1 125 ? -5.251 0.600 -6.535 1.00 95.31 125 LYS A C 1
ATOM 1015 O O . LYS A 1 125 ? -4.234 1.283 -6.355 1.00 95.31 125 LYS A O 1
ATOM 1020 N N . LEU A 1 126 ? -5.386 -0.267 -7.532 1.00 96.50 126 LEU A N 1
ATOM 1021 C CA . LEU A 1 126 ? -4.447 -0.522 -8.623 1.00 96.50 126 LEU A CA 1
ATOM 1022 C C . LEU A 1 126 ? -5.077 -0.114 -9.958 1.00 96.50 126 LEU A C 1
ATOM 1024 O O . LEU A 1 126 ? -6.298 -0.067 -10.085 1.00 96.50 126 LEU A O 1
ATOM 1028 N N . ASN A 1 127 ? -4.255 0.198 -10.961 1.00 95.62 127 ASN A N 1
ATOM 1029 C CA . ASN A 1 127 ? -4.772 0.438 -12.309 1.00 95.62 127 ASN A CA 1
ATOM 1030 C C . ASN A 1 127 ? -4.749 -0.858 -13.141 1.00 95.62 127 ASN A C 1
ATOM 1032 O O . ASN A 1 127 ? -4.098 -1.842 -12.785 1.00 95.62 127 ASN A O 1
ATOM 1036 N N . SER A 1 128 ? -5.431 -0.849 -14.287 1.00 96.31 128 SER A N 1
ATOM 1037 C CA . SER A 1 128 ? -5.525 -2.025 -15.159 1.00 96.31 128 SER A CA 1
ATOM 1038 C C . SER A 1 128 ? -4.173 -2.484 -15.719 1.00 96.31 128 SER A C 1
ATOM 1040 O O . SER A 1 128 ? -3.979 -3.681 -15.922 1.00 96.31 128 SER A O 1
ATOM 1042 N N . SER A 1 129 ? -3.225 -1.569 -15.955 1.00 93.81 129 SER A N 1
ATOM 1043 C CA . SER A 1 129 ? -1.881 -1.931 -16.425 1.00 93.81 129 SER A CA 1
ATOM 1044 C C . SER A 1 129 ? -1.047 -2.631 -15.353 1.00 93.81 129 SER A C 1
ATOM 1046 O O . SER A 1 129 ? -0.348 -3.588 -15.674 1.00 93.81 129 SER A O 1
ATOM 1048 N N . ASP A 1 130 ? -1.152 -2.196 -14.095 1.00 95.19 130 ASP A N 1
ATOM 1049 C CA . ASP A 1 130 ? -0.471 -2.810 -12.959 1.00 95.19 130 ASP A CA 1
ATOM 1050 C C . ASP A 1 130 ? -0.997 -4.236 -12.789 1.00 95.19 130 ASP A C 1
ATOM 1052 O O . ASP A 1 130 ? -0.209 -5.170 -12.750 1.00 95.19 130 ASP A O 1
ATOM 1056 N N . ILE A 1 131 ? -2.324 -4.409 -12.791 1.00 97.38 131 ILE A N 1
ATOM 1057 C CA . ILE A 1 131 ? -2.986 -5.714 -12.640 1.00 97.38 131 ILE A CA 1
ATOM 1058 C C . ILE A 1 131 ? -2.538 -6.689 -13.733 1.00 97.38 131 ILE A C 1
ATOM 1060 O O . ILE A 1 131 ? -2.111 -7.798 -13.425 1.00 97.38 131 ILE A O 1
ATOM 1064 N N . LYS A 1 132 ? -2.572 -6.273 -15.006 1.00 96.62 132 LYS A N 1
ATOM 1065 C CA . LYS A 1 132 ? -2.114 -7.117 -16.124 1.00 96.62 132 LYS A CA 1
ATOM 1066 C C . LYS A 1 132 ? -0.652 -7.528 -15.967 1.00 96.62 132 LYS A C 1
ATOM 1068 O O . LYS A 1 132 ? -0.313 -8.681 -16.214 1.00 96.62 132 LYS A O 1
ATOM 1073 N N . ALA A 1 133 ? 0.207 -6.595 -15.558 1.00 94.69 133 ALA A N 1
ATOM 1074 C CA . ALA A 1 133 ? 1.614 -6.887 -15.332 1.00 94.69 133 ALA A CA 1
ATOM 1075 C C . ALA A 1 133 ? 1.799 -7.860 -14.156 1.00 94.69 133 ALA A C 1
ATOM 1077 O O . ALA A 1 133 ? 2.530 -8.832 -14.290 1.00 94.69 133 ALA A O 1
ATOM 1078 N N . MET A 1 134 ? 1.095 -7.653 -13.042 1.00 96.88 134 MET A N 1
ATOM 1079 C CA . MET A 1 134 ? 1.128 -8.548 -11.881 1.00 96.88 134 MET A CA 1
ATOM 1080 C C . MET A 1 134 ? 0.674 -9.964 -12.243 1.00 96.88 134 MET A C 1
ATOM 1082 O O . MET A 1 134 ? 1.387 -10.907 -11.937 1.00 96.88 134 MET A O 1
ATOM 1086 N N . ILE A 1 135 ? -0.434 -10.125 -12.974 1.00 97.50 135 ILE A N 1
ATOM 1087 C CA . ILE A 1 135 ? -0.892 -11.443 -13.450 1.00 97.50 135 ILE A CA 1
ATOM 1088 C C . ILE A 1 135 ? 0.151 -12.084 -14.375 1.00 97.50 135 ILE A C 1
ATOM 1090 O O . ILE A 1 135 ? 0.424 -13.275 -14.268 1.00 97.50 135 ILE A O 1
ATOM 1094 N N . SER A 1 136 ? 0.781 -11.303 -15.256 1.00 95.31 136 SER A N 1
ATOM 1095 C CA . SER A 1 136 ? 1.830 -11.819 -16.142 1.00 95.31 136 SER A CA 1
ATOM 1096 C C . SER A 1 136 ? 3.073 -12.306 -15.389 1.00 95.31 136 SER A C 1
ATOM 1098 O O . SER A 1 136 ? 3.723 -13.232 -15.865 1.00 95.31 136 SER A O 1
ATOM 1100 N N . PHE A 1 137 ? 3.431 -11.676 -14.266 1.00 95.00 137 PHE A N 1
ATOM 1101 C CA . PHE A 1 137 ? 4.603 -12.050 -13.467 1.00 95.00 137 PHE A CA 1
ATOM 1102 C C . PHE A 1 137 ? 4.295 -13.113 -12.405 1.00 95.00 137 PHE A C 1
ATOM 1104 O O . PHE A 1 137 ? 5.155 -13.935 -12.102 1.00 95.00 137 PHE A O 1
ATOM 1111 N N . TRP A 1 138 ? 3.101 -13.084 -11.811 1.00 96.75 138 TRP A N 1
ATOM 1112 C CA . TRP A 1 138 ? 2.761 -13.840 -10.598 1.00 96.75 138 TRP A CA 1
ATOM 1113 C C . TRP A 1 138 ? 1.621 -14.846 -10.797 1.00 96.75 138 TRP A C 1
ATOM 1115 O O . TRP A 1 138 ? 1.330 -15.618 -9.886 1.00 96.75 138 TRP A O 1
ATOM 1125 N N . GLY A 1 139 ? 0.977 -14.851 -11.967 1.00 97.75 139 GLY A N 1
ATOM 1126 C CA . GLY A 1 139 ? -0.231 -15.629 -12.234 1.00 97.75 139 GLY A CA 1
ATOM 1127 C C . GLY A 1 139 ? -1.491 -15.028 -11.603 1.00 97.75 139 GLY A C 1
ATOM 1128 O O . GLY A 1 139 ? -1.455 -14.002 -10.919 1.00 97.75 139 GLY A O 1
ATOM 1129 N N . GLU A 1 140 ? -2.632 -15.674 -11.839 1.00 98.19 140 GLU A N 1
ATOM 1130 C CA . GLU A 1 140 ? -3.903 -15.289 -11.216 1.00 98.19 140 GLU A CA 1
ATOM 1131 C C . GLU A 1 140 ? -3.906 -15.700 -9.730 1.00 98.19 140 GLU A C 1
ATOM 1133 O O . GLU A 1 140 ? -3.572 -16.848 -9.421 1.00 98.19 140 GLU A O 1
ATOM 1138 N N . PRO A 1 141 ? -4.270 -14.806 -8.793 1.00 97.94 141 PRO A N 1
ATOM 1139 C CA . PRO A 1 141 ? -4.334 -15.153 -7.383 1.00 97.94 141 PRO A CA 1
ATOM 1140 C C . PRO A 1 141 ? -5.528 -16.068 -7.101 1.00 97.94 141 PRO A C 1
ATOM 1142 O O . PRO A 1 141 ? -6.593 -15.948 -7.704 1.00 97.94 141 PRO A O 1
ATOM 1145 N N . SER A 1 142 ? -5.385 -16.948 -6.110 1.00 97.38 142 SER A N 1
ATOM 1146 C CA . SER A 1 142 ? -6.463 -17.878 -5.742 1.00 97.38 142 SER A CA 1
ATOM 1147 C C . SER A 1 142 ? -7.684 -17.210 -5.092 1.00 97.38 142 SER A C 1
ATOM 1149 O O . SER A 1 142 ? -8.782 -17.770 -5.113 1.00 97.38 142 SER A O 1
ATOM 1151 N N . LYS A 1 143 ? -7.495 -16.041 -4.466 1.00 97.06 143 LYS A N 1
ATOM 1152 C CA . LYS A 1 143 ? -8.518 -15.299 -3.721 1.00 97.06 143 LYS A CA 1
ATOM 1153 C C . LYS A 1 143 ? -8.318 -13.795 -3.870 1.00 97.06 143 LYS A C 1
ATOM 1155 O O . LYS A 1 143 ? -7.250 -13.316 -4.251 1.00 97.06 143 LYS A O 1
ATOM 1160 N N . HIS A 1 144 ? -9.363 -13.055 -3.516 1.00 97.81 144 HIS A N 1
ATOM 1161 C CA . HIS A 1 144 ? -9.314 -11.609 -3.386 1.00 97.81 144 HIS A CA 1
ATOM 1162 C C . HIS A 1 144 ? -9.883 -11.191 -2.038 1.00 97.81 144 HIS A C 1
ATOM 1164 O O . HIS A 1 144 ? -10.961 -11.645 -1.663 1.00 97.81 144 HIS A O 1
ATOM 1170 N N . SER A 1 145 ? -9.161 -10.325 -1.342 1.00 97.44 145 SER A N 1
ATOM 1171 C CA . SER A 1 145 ? -9.552 -9.751 -0.060 1.00 97.44 145 SER A CA 1
ATOM 1172 C C . SER A 1 145 ? -8.834 -8.408 0.117 1.00 97.44 145 SER A C 1
ATOM 1174 O O . SER A 1 145 ? -8.294 -7.839 -0.835 1.00 97.44 145 SER A O 1
ATOM 1176 N N . THR A 1 146 ? -8.821 -7.883 1.332 1.00 97.75 146 THR A N 1
ATOM 1177 C CA . THR A 1 146 ? -8.108 -6.668 1.718 1.00 97.75 146 THR A CA 1
ATOM 1178 C C . THR A 1 146 ? -7.378 -6.895 3.031 1.00 97.75 146 THR A C 1
ATOM 1180 O O . THR A 1 146 ? -7.663 -7.832 3.783 1.00 97.75 146 THR A O 1
ATOM 1183 N N . LEU A 1 147 ? -6.441 -6.004 3.347 1.00 96.94 147 LEU A N 1
ATOM 1184 C CA . LEU A 1 147 ? -5.793 -6.034 4.651 1.00 96.94 147 LEU A CA 1
ATOM 1185 C C . LEU A 1 147 ? -6.792 -5.722 5.776 1.00 96.94 147 LEU A C 1
ATOM 1187 O O . LEU A 1 147 ? -6.669 -6.282 6.863 1.00 96.94 147 LEU A O 1
ATOM 1191 N N . HIS A 1 148 ? -7.800 -4.887 5.497 1.00 97.06 148 HIS A N 1
ATOM 1192 C CA . HIS A 1 148 ? -8.892 -4.599 6.424 1.00 97.06 148 HIS A CA 1
ATOM 1193 C C . HIS A 1 148 ? -9.705 -5.850 6.771 1.00 97.06 148 HIS A C 1
ATOM 1195 O O . HIS A 1 148 ? -9.925 -6.116 7.945 1.00 97.06 148 HIS A O 1
ATOM 1201 N N . GLU A 1 149 ? -10.126 -6.639 5.780 1.00 96.56 149 GLU A N 1
ATOM 1202 C CA . GLU A 1 149 ? -10.884 -7.878 6.012 1.00 96.56 149 GLU A CA 1
ATOM 1203 C C . GLU A 1 149 ? -10.052 -8.910 6.778 1.00 96.56 149 GLU A C 1
ATOM 1205 O O . GLU A 1 149 ? -10.519 -9.485 7.761 1.00 96.56 149 GLU A O 1
ATOM 1210 N N . LYS A 1 150 ? -8.792 -9.112 6.370 1.00 96.94 150 LYS A N 1
ATOM 1211 C CA . LYS A 1 150 ? -7.896 -10.095 6.995 1.00 96.94 150 LYS A CA 1
ATOM 1212 C C . LYS A 1 150 ? -7.551 -9.749 8.448 1.00 96.94 150 LYS A C 1
ATOM 1214 O O . LYS A 1 150 ? -7.396 -10.652 9.266 1.00 96.94 150 LYS A O 1
ATOM 1219 N N . TYR A 1 151 ? -7.432 -8.461 8.770 1.00 97.25 151 TYR A N 1
ATOM 1220 C CA . TYR A 1 151 ? -7.029 -7.963 10.090 1.00 97.25 151 TYR A CA 1
ATOM 1221 C C . TYR A 1 151 ? -8.082 -7.034 10.708 1.00 97.25 151 TYR A C 1
ATOM 1223 O O . TYR A 1 151 ? -7.753 -6.038 11.356 1.00 97.25 151 TYR A O 1
ATOM 1231 N N . ASN A 1 152 ? -9.362 -7.365 10.533 1.00 96.06 152 ASN A N 1
ATOM 1232 C CA . ASN A 1 152 ? -10.473 -6.508 10.948 1.00 96.06 152 ASN A CA 1
ATOM 1233 C C . ASN A 1 152 ? -10.494 -6.233 12.460 1.00 96.06 152 ASN A C 1
ATOM 1235 O O . ASN A 1 152 ? -10.770 -5.115 12.887 1.00 96.06 152 ASN A O 1
ATOM 1239 N N . GLU A 1 153 ? -10.129 -7.219 13.280 1.00 97.00 153 GLU A N 1
ATOM 1240 C CA . GLU A 1 153 ? -10.040 -7.032 14.733 1.00 97.00 153 GLU A CA 1
ATOM 1241 C C . GLU A 1 153 ? -8.940 -6.040 15.128 1.00 97.00 153 GLU A C 1
ATOM 1243 O O . GLU A 1 153 ? -9.128 -5.238 16.047 1.00 97.00 153 GLU A O 1
ATOM 1248 N N . LEU A 1 154 ? -7.825 -6.014 14.387 1.00 97.00 154 LEU A N 1
ATOM 1249 C CA . LEU A 1 154 ? -6.792 -5.004 14.586 1.00 97.00 154 LEU A CA 1
ATOM 1250 C C . LEU A 1 154 ? -7.325 -3.614 14.238 1.00 97.00 154 LEU A C 1
ATOM 1252 O O . LEU A 1 154 ? -7.161 -2.689 15.035 1.00 97.00 154 LEU A O 1
ATOM 1256 N N . TYR A 1 155 ? -8.002 -3.478 13.093 1.00 96.50 155 TYR A N 1
ATOM 1257 C CA . TYR A 1 155 ? -8.633 -2.221 12.690 1.00 96.50 155 TYR A CA 1
ATOM 1258 C C . TYR A 1 155 ? -9.595 -1.718 13.771 1.00 96.50 155 TYR A C 1
ATOM 1260 O O . TYR A 1 155 ? -9.408 -0.616 14.281 1.00 96.50 155 TYR A O 1
ATOM 1268 N N . LYS A 1 156 ? -10.548 -2.554 14.204 1.00 95.62 156 LYS A N 1
ATOM 1269 C CA . LYS A 1 156 ? -11.515 -2.223 15.264 1.00 95.62 156 LYS A CA 1
ATOM 1270 C C . LYS A 1 156 ? -10.832 -1.824 16.571 1.00 95.62 156 LYS A C 1
ATOM 1272 O O . LYS A 1 156 ? -11.312 -0.944 17.282 1.00 95.62 156 LYS A O 1
ATOM 1277 N N . SER A 1 157 ? -9.706 -2.453 16.915 1.00 96.62 157 SER A N 1
ATOM 1278 C CA . SER A 1 157 ? -8.956 -2.086 18.121 1.00 96.62 157 SER A CA 1
ATOM 1279 C C . SER A 1 157 ? -8.410 -0.655 18.048 1.00 96.62 157 SER A C 1
ATOM 1281 O O . SER A 1 157 ? -8.465 0.072 19.039 1.00 96.62 157 SER A O 1
ATOM 1283 N N . TYR A 1 158 ? -7.915 -0.233 16.881 1.00 96.62 158 TYR A N 1
ATOM 1284 C CA . TYR A 1 158 ? -7.427 1.125 16.658 1.00 96.62 158 TYR A CA 1
ATOM 1285 C C . TYR A 1 158 ? -8.567 2.122 16.493 1.00 96.62 158 TYR A C 1
ATOM 1287 O O . TYR A 1 158 ? -8.480 3.219 17.032 1.00 96.62 158 TYR A O 1
ATOM 1295 N N . GLU A 1 159 ? -9.650 1.727 15.832 1.00 95.75 159 GLU A N 1
ATOM 1296 C CA . GLU A 1 159 ? -10.872 2.517 15.710 1.00 95.75 159 GLU A CA 1
ATOM 1297 C C . GLU A 1 159 ? -11.409 2.918 17.092 1.00 95.75 159 GLU A C 1
ATOM 1299 O O . GLU A 1 159 ? -11.589 4.103 17.358 1.00 95.75 159 GLU A O 1
ATOM 1304 N N . ARG A 1 160 ? -11.539 1.965 18.026 1.00 95.94 160 ARG A N 1
ATOM 1305 C CA . ARG A 1 160 ? -11.945 2.252 19.416 1.00 95.94 160 ARG A CA 1
ATOM 1306 C C . ARG A 1 160 ? -10.957 3.164 20.147 1.00 95.94 160 ARG A C 1
ATOM 1308 O O . ARG A 1 160 ? -11.372 4.014 20.926 1.00 95.94 160 ARG A O 1
ATOM 1315 N N . LYS A 1 161 ? -9.647 2.995 19.921 1.00 95.19 161 LYS A N 1
ATOM 1316 C CA . LYS A 1 161 ? -8.626 3.882 20.511 1.00 95.19 161 LYS A CA 1
ATOM 1317 C C . LYS A 1 161 ? -8.763 5.311 19.995 1.00 95.19 161 LYS A C 1
ATOM 1319 O O . LYS A 1 161 ? -8.517 6.235 20.756 1.00 95.19 161 LYS A O 1
ATOM 1324 N N . VAL A 1 162 ? -9.109 5.499 18.723 1.00 94.56 162 VAL A N 1
ATOM 1325 C CA . VAL A 1 162 ? -9.336 6.833 18.152 1.00 94.56 162 VAL A CA 1
ATOM 1326 C C . VAL A 1 162 ? -10.646 7.426 18.668 1.00 94.56 162 VAL A C 1
ATOM 1328 O O . VAL A 1 162 ? -10.639 8.585 19.048 1.00 94.56 162 VAL A O 1
ATOM 1331 N N . ALA A 1 163 ? -11.716 6.633 18.765 1.00 92.69 163 ALA A N 1
ATOM 1332 C CA . ALA A 1 163 ? -13.019 7.080 19.267 1.00 92.69 163 ALA A CA 1
ATOM 1333 C C . ALA A 1 163 ? -12.996 7.565 20.732 1.00 92.69 163 ALA A C 1
ATOM 1335 O O . ALA A 1 163 ? -13.798 8.409 21.116 1.00 92.69 163 ALA A O 1
ATOM 1336 N N . ASN A 1 164 ? -12.098 7.009 21.552 1.00 88.12 164 ASN A N 1
ATOM 1337 C CA . ASN A 1 164 ? -11.987 7.310 22.984 1.00 88.12 164 ASN A CA 1
ATOM 1338 C C . ASN A 1 164 ? -10.939 8.391 23.324 1.00 88.12 164 ASN A C 1
ATOM 1340 O O . ASN A 1 164 ? -10.677 8.606 24.509 1.00 88.12 164 ASN A O 1
ATOM 1344 N N . ASN A 1 165 ? -10.298 9.006 22.324 1.00 67.69 165 ASN A N 1
ATOM 1345 C CA . ASN A 1 165 ? -9.369 10.132 22.501 1.00 67.69 165 ASN A CA 1
ATOM 1346 C C . ASN A 1 165 ? -10.060 11.453 22.173 1.00 67.69 165 ASN A C 1
ATOM 1348 O O . ASN A 1 165 ? -9.714 12.451 22.841 1.00 67.69 165 ASN A O 1
#

Sequence (165 aa):
MTINSKNASQIAKYLDIEYTELTPVFERIPNADNTTRLRNALKSLPLPAAFSDSKIALRKIRKENDSQTDIELKMIYKLAVWESFCIEPYSETAQCPSFNILEKAFKEVKTLSYDWNSIGYKYLKLNSSDIKAMISFWGEPSKHSTLHEKYNELYKSYERKVANN

Radius of gyration: 16.25 Å; chains: 1; bounding box: 46×31×42 Å

Foldseek 3Di:
DDLLLVLLVLLCVLLVHDSVLCCLQRVPAPDSPLSVQLSVLSVPPPDPVSLVSNLVSLVVSVVRDPDPDCSSLVSNVSSQQLVLLQLDQADPLLRGGLVVLCVVCVVVSSVDDDDCQEAPPPSTPDDPVSNVSCCVVPNHHNDHDHNCVVPVVSSVVSSNVNNVD

Secondary structure (DSSP, 8-state):
--HHHHHHHHHHHHHT--HHHHHHHHTS-S-HHHHHHHHHHHHTTTSHHHHHHHHHHHHHHHHH--S--SHHHHHHHHHHHHHTT--SSEETTTTEEHHHHHHHHHHHHTT----HHHH-STTSS--HHHHHHHHHHH---S----HHHHTHHHHHHHHHHHHT-